Protein AF-A0A399YX30-F1 (afdb_monomer_lite)

Radius of gyration: 20.32 Å; chains: 1; bounding box: 51×20×50 Å

Foldseek 3Di:
DDPVPDAQFLAASHHADPDKDKDKDWDKDFPPVQVVQLVVVCVVVVNPSVVSLVPRPDNDRIDTDDIQIGIHHPVVVVVDDVVCSNVSDRHDHDD

Secondary structure (DSSP, 8-state):
--GGG-PPPTTT-PPP-SSEEEEEEEEEEE-HHHHHHHHHHHHHTTS-HHHHHHHSS----EEEEEEEEEEEEHHHHHH--HHHHHTT--PPP--

pLDDT: mean 79.65, std 11.78, range [34.34, 90.25]

Structure (mmCIF, N/CA/C/O backbone):
data_AF-A0A399YX30-F1
#
_entry.id   AF-A0A399YX30-F1
#
loop_
_atom_site.group_PDB
_atom_site.id
_atom_site.type_symbol
_atom_site.label_atom_id
_atom_site.label_alt_id
_atom_site.label_comp_id
_atom_site.label_asym_id
_atom_site.label_entity_id
_atom_site.label_seq_id
_atom_site.pdbx_PDB_ins_code
_atom_site.Cartn_x
_atom_site.Cartn_y
_atom_site.Cartn_z
_atom_site.occupancy
_atom_site.B_iso_or_equiv
_atom_site.auth_seq_id
_atom_site.auth_comp_id
_atom_site.auth_asym_id
_atom_site.auth_atom_id
_atom_site.pdbx_PDB_model_num
ATOM 1 N N . MET A 1 1 ? 1.926 1.415 17.984 1.00 67.81 1 MET A N 1
ATOM 2 C CA . MET A 1 1 ? 0.903 2.472 17.851 1.00 67.81 1 MET A CA 1
ATOM 3 C C . MET A 1 1 ? 0.590 2.999 19.235 1.00 67.81 1 MET A C 1
ATOM 5 O O . MET A 1 1 ? 0.548 2.203 20.169 1.00 67.81 1 MET A O 1
ATOM 9 N N . LYS A 1 2 ? 0.431 4.314 19.382 1.00 80.19 2 LYS A N 1
ATOM 10 C CA . LYS A 1 2 ? -0.064 4.919 20.628 1.00 80.19 2 LYS A CA 1
ATOM 11 C C . LYS A 1 2 ? -1.581 4.757 20.716 1.00 80.19 2 LYS A C 1
ATOM 13 O O . LYS A 1 2 ? -2.248 4.593 19.700 1.00 80.19 2 LYS A O 1
ATOM 18 N N . LEU A 1 3 ? -2.137 4.850 21.923 1.00 79.50 3 LEU A N 1
ATOM 19 C CA . LEU A 1 3 ? -3.583 4.704 22.135 1.00 79.50 3 LEU A CA 1
ATOM 20 C C . LEU A 1 3 ? -4.397 5.777 21.386 1.00 79.50 3 LEU A C 1
ATOM 22 O O . LEU A 1 3 ? -5.493 5.509 20.917 1.00 79.50 3 LEU A O 1
ATOM 26 N N . SER A 1 4 ? -3.806 6.957 21.185 1.00 80.31 4 SER A N 1
ATOM 27 C CA . SER A 1 4 ? -4.351 8.054 20.374 1.00 80.31 4 SER A CA 1
ATOM 28 C C . SER A 1 4 ? -4.400 7.772 18.868 1.00 80.31 4 SER A C 1
ATOM 30 O O . SER A 1 4 ? -5.062 8.496 18.133 1.00 80.31 4 SER A O 1
ATOM 32 N N . GLU A 1 5 ? -3.658 6.773 18.388 1.00 81.00 5 GLU A N 1
ATOM 33 C CA . GLU A 1 5 ? -3.579 6.417 16.967 1.00 81.00 5 GLU A CA 1
ATOM 34 C C . GLU A 1 5 ? -4.561 5.300 16.601 1.00 81.00 5 GLU A C 1
ATOM 36 O O . GLU A 1 5 ? -4.806 5.084 15.416 1.00 81.00 5 GLU A O 1
ATOM 41 N N . LEU A 1 6 ? -5.126 4.602 17.595 1.00 84.12 6 LEU A N 1
ATOM 42 C CA . LEU A 1 6 ? -6.138 3.570 17.386 1.00 84.12 6 LEU A CA 1
ATOM 43 C C . LEU A 1 6 ? -7.439 4.220 16.915 1.00 84.12 6 LEU A C 1
ATOM 45 O O . LEU A 1 6 ? -8.077 4.984 17.639 1.00 84.12 6 LEU A O 1
ATOM 49 N N . LYS A 1 7 ? -7.826 3.902 15.682 1.00 85.00 7 LYS A N 1
ATOM 50 C CA . LYS A 1 7 ? -9.099 4.316 15.092 1.00 85.00 7 LYS A CA 1
ATOM 51 C C . LYS A 1 7 ? -10.109 3.172 15.208 1.00 85.00 7 LYS A C 1
ATOM 53 O O . LYS A 1 7 ? -9.697 2.015 15.234 1.00 85.00 7 LYS A O 1
ATOM 58 N N . PRO A 1 8 ? -11.419 3.461 15.271 1.00 88.31 8 PRO A N 1
ATOM 59 C CA . PRO A 1 8 ? -12.428 2.423 15.087 1.00 88.31 8 PRO A CA 1
ATOM 60 C C . PRO A 1 8 ? -12.255 1.755 13.717 1.00 88.31 8 PRO A C 1
ATOM 62 O O . PRO A 1 8 ? -11.613 2.310 12.824 1.00 88.31 8 PRO A O 1
ATOM 65 N N . CYS A 1 9 ? -12.826 0.564 13.550 1.00 86.69 9 CYS A N 1
ATOM 66 C CA . CYS A 1 9 ? -12.730 -0.164 12.290 1.00 86.69 9 CYS A CA 1
ATOM 67 C C . CYS A 1 9 ? -13.257 0.687 11.122 1.00 86.69 9 CYS A C 1
ATOM 69 O O . CYS A 1 9 ? -14.396 1.146 11.161 1.00 86.69 9 CYS A O 1
ATOM 71 N N .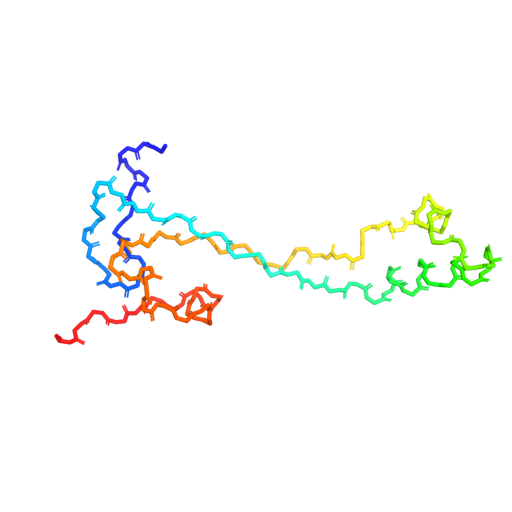 ASP A 1 10 ? -12.469 0.848 10.057 1.00 84.38 10 ASP A N 1
ATOM 72 C CA . ASP A 1 10 ? -12.841 1.673 8.898 1.00 84.38 10 ASP A CA 1
ATOM 73 C C . ASP A 1 10 ? -14.012 1.085 8.082 1.00 84.38 10 ASP A C 1
ATOM 75 O O . ASP A 1 10 ? -14.598 1.775 7.248 1.00 84.38 10 ASP A O 1
ATOM 79 N N . VAL A 1 11 ? -14.374 -0.181 8.324 1.00 82.88 11 VAL A N 1
ATOM 80 C CA . VAL A 1 11 ? -15.426 -0.892 7.579 1.00 82.88 11 VAL A CA 1
ATOM 81 C C . VAL A 1 11 ? -16.766 -0.880 8.303 1.00 82.88 11 VAL A C 1
ATOM 83 O O . VAL A 1 11 ? -17.772 -0.551 7.684 1.00 82.88 11 VAL A O 1
ATOM 86 N N . CYS A 1 12 ? -16.796 -1.219 9.595 1.00 82.88 12 CYS A N 1
ATOM 87 C CA . CYS A 1 12 ? -18.038 -1.261 10.378 1.00 82.88 12 CYS A CA 1
ATOM 88 C C . CYS A 1 12 ? -18.197 -0.097 11.366 1.00 82.88 12 CYS A C 1
ATOM 90 O O . CYS A 1 12 ? -19.250 0.036 11.979 1.00 82.88 12 CYS A O 1
ATOM 92 N N . GLY A 1 13 ? -17.159 0.718 11.580 1.00 83.56 13 GLY A N 1
ATOM 93 C CA . GLY A 1 13 ? -17.145 1.772 12.602 1.00 83.56 13 GLY A CA 1
ATOM 94 C C . GLY A 1 13 ? -17.096 1.258 14.047 1.00 83.56 13 GLY A C 1
ATOM 95 O O . GLY A 1 13 ? -17.096 2.059 14.979 1.00 83.56 13 GLY A O 1
ATOM 96 N N . GLY A 1 14 ? -17.056 -0.063 14.249 1.00 85.81 14 GLY A N 1
ATOM 97 C CA . GLY A 1 14 ? -17.060 -0.697 15.565 1.00 85.81 14 GLY A CA 1
ATOM 98 C C . GLY A 1 14 ? -15.708 -0.649 16.294 1.00 85.81 14 GLY A C 1
ATOM 99 O O . GLY A 1 14 ? -14.680 -0.295 15.699 1.00 85.81 14 GLY A O 1
ATOM 100 N N . PRO A 1 15 ? -15.686 -1.032 17.585 1.00 86.06 15 PRO A N 1
ATOM 101 C CA . PRO A 1 15 ? -14.460 -1.097 18.371 1.00 86.06 15 PRO A CA 1
ATOM 102 C C . PRO A 1 15 ? -13.501 -2.159 17.819 1.00 86.06 15 PRO A C 1
ATOM 104 O O . PRO A 1 15 ? -13.919 -3.224 17.357 1.00 86.06 15 PRO A O 1
ATOM 107 N N . LEU A 1 16 ? -12.201 -1.874 17.894 1.00 86.62 16 LEU A N 1
ATOM 108 C CA . LEU A 1 16 ? -11.166 -2.865 17.610 1.00 86.62 16 LEU A CA 1
ATOM 109 C C . LEU A 1 16 ? -11.072 -3.854 18.781 1.00 86.62 16 LEU A C 1
ATOM 111 O O . LEU A 1 16 ? -11.124 -3.457 19.945 1.00 86.62 16 LEU A O 1
ATOM 115 N N . GLY A 1 17 ? -10.964 -5.144 18.463 1.00 84.69 17 GLY A N 1
ATOM 116 C CA . GLY A 1 17 ? -10.749 -6.194 19.456 1.00 84.69 17 GLY A CA 1
ATOM 117 C C . GLY A 1 17 ? -9.291 -6.266 19.916 1.00 84.69 17 GLY A C 1
ATOM 118 O O . GLY A 1 17 ? -8.449 -5.472 19.502 1.00 84.69 17 GLY A O 1
ATOM 119 N N . MET A 1 18 ? -8.981 -7.268 20.744 1.00 85.88 18 MET A N 1
ATOM 120 C CA . MET A 1 18 ? -7.602 -7.559 21.168 1.00 85.88 18 MET A CA 1
ATOM 121 C C . MET A 1 18 ? -6.678 -7.860 19.975 1.00 85.88 18 MET A C 1
ATOM 123 O O . MET A 1 18 ? -5.495 -7.534 20.011 1.00 85.88 18 MET A O 1
ATOM 127 N N . LEU A 1 19 ? -7.241 -8.444 18.914 1.00 86.69 19 LEU A N 1
ATOM 128 C CA . LEU A 1 19 ? -6.602 -8.630 17.618 1.00 86.69 19 LEU A CA 1
ATOM 129 C C . LEU A 1 19 ? -7.323 -7.766 16.578 1.00 86.69 19 LEU A C 1
ATOM 131 O O . LEU A 1 19 ? -8.556 -7.698 16.540 1.00 86.69 19 LEU A O 1
ATOM 135 N N . PHE A 1 20 ? -6.543 -7.091 15.745 1.00 88.75 20 PHE A N 1
ATOM 136 C CA . PHE A 1 20 ? -7.027 -6.295 14.627 1.00 88.75 20 PHE A CA 1
ATOM 137 C C . PHE A 1 20 ? -5.975 -6.273 13.520 1.00 88.75 20 PHE A C 1
ATOM 139 O O . PHE A 1 20 ? -4.793 -6.528 13.757 1.00 88.75 20 PHE A O 1
ATOM 146 N N . TYR A 1 21 ? -6.408 -5.938 12.311 1.00 88.12 21 TYR A N 1
ATOM 147 C CA . TYR A 1 21 ? -5.564 -5.874 11.130 1.00 88.12 21 TYR A CA 1
ATO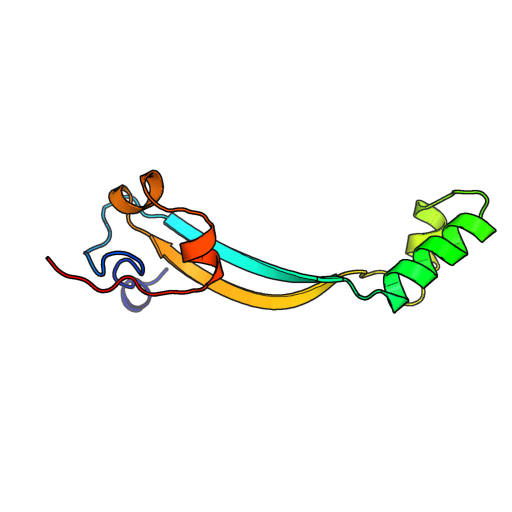M 148 C C . TYR A 1 21 ? -5.309 -4.424 10.738 1.00 88.12 21 TYR A C 1
ATOM 150 O O . TYR A 1 21 ? -6.213 -3.588 10.734 1.00 88.12 21 TYR A O 1
ATOM 158 N N . ARG A 1 22 ? -4.066 -4.132 10.364 1.00 88.75 22 ARG A N 1
ATOM 159 C CA . ARG A 1 22 ? -3.698 -2.909 9.654 1.00 88.75 22 ARG A CA 1
ATOM 160 C C . ARG A 1 22 ? -3.387 -3.303 8.220 1.00 88.75 22 ARG A C 1
ATOM 162 O O . ARG A 1 22 ? -2.423 -4.027 7.992 1.00 88.75 22 ARG A O 1
ATOM 169 N N . VAL A 1 23 ? -4.199 -2.836 7.281 1.00 86.62 23 VAL A N 1
ATOM 170 C CA . VAL A 1 23 ? -4.037 -3.139 5.859 1.00 86.62 23 VAL A CA 1
ATOM 171 C C . VAL A 1 23 ? -3.582 -1.880 5.142 1.00 86.62 23 VAL A C 1
ATOM 173 O O . VAL A 1 23 ? -4.258 -0.851 5.193 1.00 86.62 23 VAL A O 1
ATOM 176 N N . THR A 1 24 ? -2.431 -1.973 4.484 1.00 86.38 24 THR A N 1
ATOM 177 C CA . THR A 1 24 ? -1.907 -0.927 3.608 1.00 86.38 24 THR A CA 1
ATOM 178 C C . THR A 1 24 ? -2.121 -1.373 2.170 1.00 86.38 24 THR A C 1
ATOM 180 O O . THR A 1 24 ? -1.630 -2.426 1.772 1.00 86.38 24 THR A O 1
ATOM 183 N N . ALA A 1 25 ? -2.889 -0.596 1.416 1.00 84.19 25 ALA A N 1
ATOM 184 C CA . ALA A 1 25 ? -3.071 -0.774 -0.013 1.00 84.19 25 ALA A CA 1
ATOM 185 C C . ALA A 1 25 ? -2.294 0.319 -0.748 1.00 84.19 25 ALA A C 1
ATOM 187 O O . ALA A 1 25 ? -2.551 1.507 -0.548 1.00 84.19 25 ALA A O 1
ATOM 188 N N . GLU A 1 26 ? -1.346 -0.098 -1.579 1.00 86.19 26 GLU A N 1
ATOM 189 C CA . GLU A 1 26 ? -0.521 0.778 -2.407 1.00 86.19 26 GLU A CA 1
ATOM 190 C C . GLU A 1 26 ? -0.972 0.643 -3.858 1.00 86.19 26 GLU A C 1
ATOM 192 O O . GLU A 1 26 ? -0.983 -0.447 -4.434 1.00 86.19 26 GLU A O 1
ATOM 197 N N . GLN A 1 27 ? -1.412 1.758 -4.432 1.00 84.25 27 GLN A N 1
ATOM 198 C CA . GLN A 1 27 ? -1.721 1.860 -5.844 1.00 84.25 27 GLN A CA 1
ATOM 199 C C . GLN A 1 27 ? -0.466 2.321 -6.574 1.00 84.25 27 GLN A C 1
ATOM 201 O O . GLN A 1 27 ? 0.030 3.419 -6.326 1.00 84.25 27 GLN A O 1
ATOM 206 N N . MET A 1 28 ? 0.000 1.488 -7.499 1.00 85.62 28 MET A N 1
ATOM 207 C CA . MET A 1 28 ? 1.165 1.755 -8.338 1.00 85.62 28 MET A CA 1
ATOM 208 C C . MET A 1 28 ? 0.708 2.017 -9.775 1.00 85.62 28 MET A C 1
ATOM 210 O O . MET A 1 28 ? -0.184 1.333 -10.283 1.00 85.62 28 MET A O 1
ATOM 214 N N . MET A 1 29 ? 1.329 2.984 -10.444 1.00 88.12 29 MET A N 1
ATOM 215 C CA . MET A 1 29 ? 1.221 3.185 -11.887 1.00 88.12 29 MET A CA 1
ATOM 216 C C . MET A 1 29 ? 2.456 2.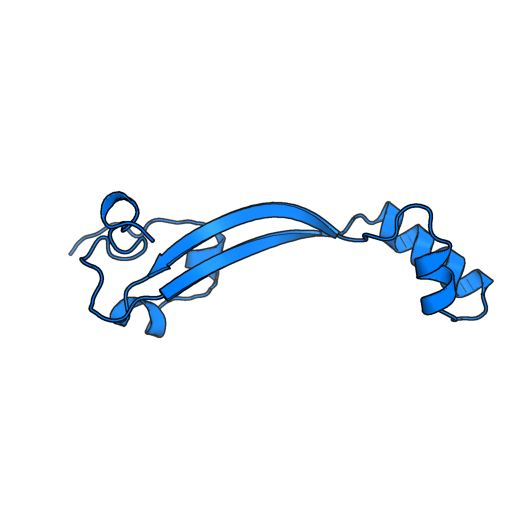626 -12.572 1.00 88.12 29 MET A C 1
ATOM 218 O O . MET A 1 29 ? 3.561 2.785 -12.068 1.00 88.12 29 MET A O 1
ATOM 222 N N . ILE A 1 30 ? 2.2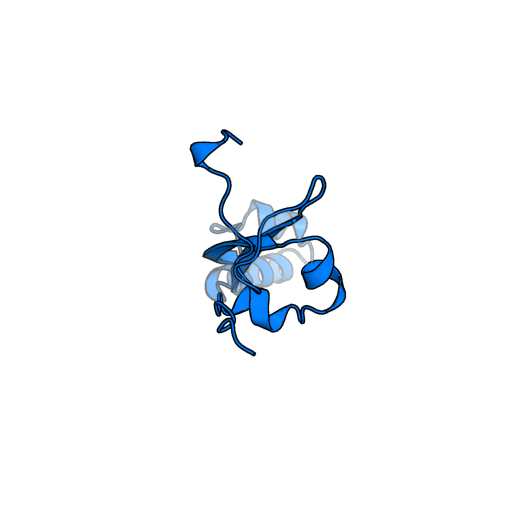84 2.023 -13.742 1.00 88.50 30 ILE A N 1
ATOM 223 C CA . ILE A 1 30 ? 3.417 1.665 -14.595 1.00 88.50 30 ILE A CA 1
ATOM 224 C C . ILE A 1 30 ? 3.809 2.898 -15.410 1.00 88.50 30 ILE A C 1
ATOM 226 O O . ILE A 1 30 ? 2.983 3.422 -16.164 1.00 88.50 30 ILE A O 1
ATOM 230 N N . ASP A 1 31 ? 5.065 3.328 -15.303 1.00 87.00 31 ASP A N 1
ATOM 231 C CA . ASP A 1 31 ? 5.640 4.277 -16.249 1.00 87.00 31 ASP A CA 1
ATOM 232 C C . ASP A 1 31 ? 6.007 3.527 -17.532 1.00 87.00 31 ASP A C 1
ATOM 234 O O . ASP A 1 31 ? 7.022 2.832 -17.630 1.00 87.00 31 ASP A O 1
ATOM 238 N N . ALA A 1 32 ? 5.150 3.673 -18.541 1.00 85.25 32 ALA A N 1
ATOM 239 C CA . ALA A 1 32 ? 5.352 3.055 -19.842 1.00 85.25 32 ALA A CA 1
ATOM 240 C C . ALA A 1 32 ? 6.662 3.508 -20.512 1.00 85.25 32 ALA A C 1
ATOM 242 O O . ALA A 1 32 ? 7.248 2.741 -21.271 1.00 85.25 32 ALA A O 1
ATOM 243 N N . SER A 1 33 ? 7.141 4.728 -20.246 1.00 85.00 33 SER A N 1
ATOM 244 C CA . SER A 1 33 ? 8.406 5.224 -20.793 1.00 85.00 33 SER A CA 1
ATOM 245 C C . SER A 1 33 ? 9.589 4.479 -20.182 1.00 85.00 33 SER A C 1
ATOM 247 O O . SER A 1 33 ? 10.406 3.929 -20.921 1.00 85.00 33 SER A O 1
ATOM 249 N N . ALA A 1 34 ? 9.640 4.384 -18.850 1.00 83.81 34 ALA A N 1
ATOM 250 C CA . ALA A 1 34 ? 10.677 3.635 -18.139 1.00 83.81 34 ALA A CA 1
ATOM 251 C C . ALA A 1 34 ? 10.650 2.142 -18.512 1.00 83.81 34 ALA A C 1
ATOM 253 O O . ALA A 1 34 ? 11.682 1.572 -18.871 1.00 83.81 34 ALA A O 1
ATOM 254 N N . ALA A 1 35 ? 9.458 1.532 -18.560 1.00 85.44 35 ALA A N 1
ATOM 255 C CA . ALA A 1 35 ? 9.280 0.148 -19.000 1.00 85.44 35 ALA A CA 1
ATOM 256 C C . ALA A 1 35 ? 9.861 -0.084 -20.404 1.00 85.44 35 ALA A C 1
ATOM 258 O O . ALA A 1 35 ? 10.624 -1.024 -20.630 1.00 85.44 35 ALA A O 1
ATOM 259 N N . ASN A 1 36 ? 9.534 0.795 -21.354 1.00 87.25 36 ASN A N 1
ATOM 260 C CA . ASN A 1 36 ? 9.995 0.673 -22.734 1.00 8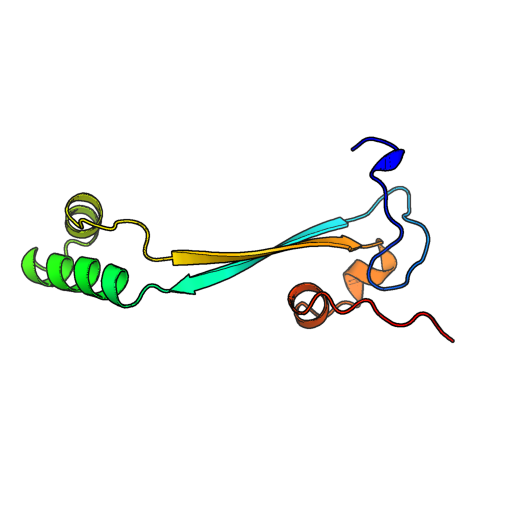7.25 36 ASN A CA 1
ATOM 261 C C . ASN A 1 36 ? 11.505 0.895 -22.873 1.00 87.25 36 ASN A C 1
ATOM 263 O O . ASN A 1 36 ? 12.128 0.272 -23.730 1.00 87.25 36 ASN A O 1
ATOM 267 N N . GLN A 1 37 ? 12.112 1.734 -22.032 1.00 85.44 37 GLN A N 1
ATOM 268 C CA . GLN A 1 37 ? 13.563 1.927 -22.014 1.00 85.44 37 GLN A CA 1
ATOM 269 C C . GLN A 1 37 ? 14.289 0.662 -21.548 1.00 85.44 37 GLN A C 1
ATOM 271 O O . GLN A 1 37 ? 15.218 0.210 -22.219 1.00 85.44 37 GLN A O 1
ATOM 276 N N . VAL A 1 38 ? 13.827 0.044 -20.456 1.00 86.31 38 VAL A N 1
ATOM 277 C CA . VAL A 1 38 ? 14.394 -1.217 -19.950 1.00 86.31 38 VAL A CA 1
ATOM 278 C C . VAL A 1 38 ? 14.206 -2.342 -20.975 1.00 86.31 38 VAL A C 1
ATOM 280 O O . VAL A 1 38 ? 15.147 -3.074 -21.281 1.00 86.31 38 VAL A O 1
ATOM 283 N N . LEU A 1 39 ? 13.019 -2.459 -21.579 1.00 87.62 39 LEU A N 1
ATOM 284 C CA . LEU A 1 39 ? 12.737 -3.476 -22.601 1.00 87.62 39 LEU A CA 1
ATOM 285 C C . LEU A 1 39 ? 13.536 -3.251 -23.901 1.00 87.62 39 LEU A C 1
ATOM 287 O O . LEU A 1 39 ? 14.031 -4.208 -24.506 1.00 87.62 39 LEU A O 1
ATOM 291 N N . GLY A 1 40 ? 13.724 -1.995 -24.312 1.00 87.12 40 GLY A N 1
ATOM 292 C CA . GLY A 1 40 ? 14.564 -1.620 -25.453 1.00 87.12 40 GLY A CA 1
ATOM 293 C C . GLY A 1 40 ? 16.045 -1.938 -25.222 1.00 87.12 40 GLY A C 1
ATOM 294 O O . GLY A 1 40 ? 16.713 -2.502 -26.085 1.00 87.12 40 GLY A O 1
ATOM 295 N N . LEU A 1 41 ? 16.563 -1.666 -24.026 1.00 86.88 41 LEU A N 1
ATOM 296 C CA . LEU A 1 41 ? 17.937 -2.026 -23.665 1.00 86.88 41 LEU A CA 1
ATOM 297 C C . LEU A 1 41 ? 18.116 -3.540 -23.525 1.00 86.88 41 LEU A C 1
ATOM 299 O O . LEU A 1 41 ? 19.131 -4.083 -23.955 1.00 86.88 41 LEU A O 1
ATOM 303 N N . SER A 1 42 ? 17.114 -4.246 -22.998 1.00 89.12 42 SER A N 1
ATOM 304 C CA . SER A 1 42 ? 17.123 -5.709 -22.917 1.00 89.12 42 SER A CA 1
ATOM 305 C C . SER A 1 42 ? 17.252 -6.338 -24.302 1.00 89.12 42 SER A C 1
ATOM 307 O O . SER A 1 42 ? 18.070 -7.238 -24.501 1.00 89.12 42 SER A O 1
ATOM 309 N N . THR A 1 43 ? 16.518 -5.820 -25.292 1.00 90.25 43 THR A N 1
ATOM 310 C CA . THR A 1 43 ? 16.640 -6.280 -26.682 1.00 90.25 43 THR A CA 1
ATOM 311 C C . THR A 1 43 ? 18.008 -5.950 -27.287 1.00 90.25 43 THR A C 1
ATOM 313 O O . THR A 1 43 ? 18.593 -6.819 -27.933 1.00 90.25 43 THR A O 1
ATOM 316 N N . MET A 1 44 ? 18.588 -4.777 -27.005 1.00 87.50 44 MET A N 1
ATOM 317 C CA . MET A 1 44 ? 19.956 -4.433 -27.434 1.00 87.50 44 MET A CA 1
ATOM 318 C C . MET A 1 44 ? 21.041 -5.317 -26.799 1.00 87.50 44 MET A C 1
ATOM 320 O O . MET A 1 44 ? 22.027 -5.646 -27.455 1.00 87.50 44 MET A O 1
ATOM 324 N N . PHE A 1 45 ? 20.855 -5.757 -25.552 1.00 89.38 45 PHE A N 1
ATOM 325 C CA . PHE A 1 45 ? 21.783 -6.651 -24.850 1.00 89.38 45 PHE A CA 1
ATOM 326 C C . PHE A 1 45 ? 21.513 -8.148 -25.088 1.00 89.38 45 PHE A C 1
ATOM 328 O O . PHE A 1 45 ? 22.047 -8.994 -24.365 1.00 89.38 45 PHE A O 1
ATOM 335 N N . GLY A 1 46 ? 20.701 -8.499 -26.091 1.00 88.50 46 GLY A N 1
ATOM 336 C CA . GLY A 1 46 ? 20.427 -9.891 -26.458 1.00 88.50 46 GLY A CA 1
ATOM 337 C C . GLY A 1 46 ? 19.557 -10.640 -25.443 1.00 88.50 46 GLY A C 1
ATOM 338 O O . GLY A 1 46 ? 19.790 -11.819 -25.186 1.00 88.50 46 GLY A O 1
ATOM 339 N N . GLY A 1 47 ? 18.587 -9.956 -24.830 1.00 86.31 47 GLY A N 1
ATOM 340 C CA . GLY A 1 47 ? 17.638 -10.517 -23.860 1.00 86.31 47 GLY A CA 1
ATOM 341 C C . GLY A 1 47 ? 18.124 -10.506 -22.407 1.00 86.31 47 GLY A C 1
ATOM 342 O O . GLY A 1 47 ? 17.506 -11.122 -21.539 1.00 86.31 47 GLY A O 1
ATOM 343 N N . ARG A 1 48 ? 19.238 -9.828 -22.114 1.00 87.81 48 ARG A N 1
ATOM 344 C CA . ARG A 1 48 ? 19.822 -9.765 -20.766 1.00 87.81 48 ARG A CA 1
ATOM 345 C C . ARG A 1 48 ? 19.181 -8.647 -19.93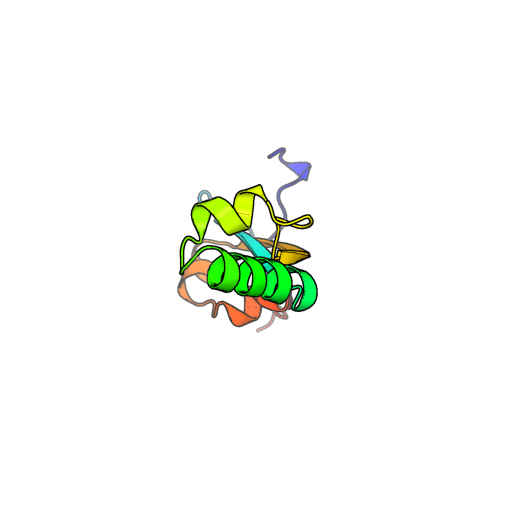5 1.00 87.81 48 ARG A C 1
ATOM 347 O O . ARG A 1 48 ? 19.737 -7.556 -19.831 1.00 87.81 48 ARG A O 1
ATOM 354 N N . LEU A 1 49 ? 18.046 -8.947 -19.302 1.00 85.56 49 LEU A N 1
ATOM 355 C CA . LEU A 1 49 ? 17.280 -8.001 -18.470 1.00 85.56 49 LEU A CA 1
ATOM 356 C C . LEU A 1 49 ? 18.096 -7.372 -17.331 1.00 85.56 49 LEU A C 1
ATOM 358 O O . LEU A 1 49 ? 18.068 -6.160 -17.176 1.00 85.56 49 LEU A O 1
ATOM 362 N N . GLY A 1 50 ? 18.901 -8.150 -16.601 1.00 84.69 50 GLY A N 1
ATOM 363 C CA . GLY A 1 50 ? 19.673 -7.607 -15.472 1.00 84.69 50 GLY A CA 1
ATOM 364 C C . GLY A 1 50 ? 20.725 -6.560 -15.869 1.00 84.69 50 GLY A C 1
ATOM 365 O O . GLY A 1 50 ? 21.023 -5.665 -15.089 1.00 84.69 50 GLY A O 1
ATOM 366 N N . LEU A 1 51 ? 21.272 -6.624 -17.092 1.00 82.44 51 LEU A N 1
ATOM 367 C CA . LEU A 1 51 ? 22.153 -5.562 -17.605 1.00 82.44 51 LEU A CA 1
ATOM 368 C C . LEU A 1 51 ? 21.350 -4.341 -18.057 1.00 82.44 51 LEU A C 1
ATOM 370 O O . LEU A 1 51 ? 21.815 -3.214 -17.910 1.00 82.44 51 LEU A O 1
ATOM 374 N N . ALA A 1 52 ? 20.152 -4.566 -18.593 1.00 82.94 52 ALA A N 1
ATOM 375 C CA . ALA A 1 52 ? 19.258 -3.503 -19.020 1.00 82.94 52 ALA A CA 1
ATOM 376 C C . ALA A 1 52 ? 18.713 -2.690 -17.838 1.00 82.94 52 ALA A C 1
ATOM 378 O O . ALA A 1 52 ? 18.675 -1.472 -17.936 1.00 82.94 52 ALA A O 1
ATOM 379 N N . GLU A 1 53 ? 18.365 -3.327 -16.719 1.00 83.88 53 GLU A N 1
ATOM 380 C CA . GLU A 1 53 ? 17.886 -2.651 -15.503 1.00 83.88 53 GLU A CA 1
ATOM 381 C C . GLU A 1 53 ? 18.961 -1.760 -14.861 1.00 83.88 53 GLU A C 1
ATOM 383 O O . GLU A 1 53 ? 18.657 -0.661 -14.412 1.00 83.88 53 GLU A O 1
ATOM 388 N N . VAL A 1 54 ? 20.230 -2.189 -14.868 1.00 84.69 54 VAL A N 1
ATOM 389 C CA . VAL A 1 54 ? 21.352 -1.406 -14.307 1.00 84.69 54 VAL A CA 1
ATOM 390 C C . VAL A 1 54 ? 21.742 -0.226 -15.201 1.00 84.69 54 VAL A C 1
ATOM 392 O O . VAL A 1 54 ? 22.213 0.797 -14.710 1.00 84.69 54 VAL A O 1
ATOM 395 N N . MET A 1 55 ? 21.586 -0.377 -16.518 1.00 82.31 55 MET A N 1
ATOM 396 C CA . MET A 1 55 ? 21.983 0.633 -17.505 1.00 82.31 55 MET A CA 1
ATOM 397 C C . MET A 1 55 ? 20.831 1.557 -17.913 1.00 82.31 55 MET A C 1
ATOM 399 O O . MET A 1 55 ? 21.066 2.556 -18.596 1.00 82.31 55 MET A O 1
ATOM 403 N N . ALA A 1 56 ? 19.593 1.233 -17.532 1.00 79.81 56 ALA A N 1
ATOM 404 C CA . ALA A 1 56 ? 18.443 2.079 -17.796 1.00 79.81 56 ALA A CA 1
ATOM 405 C C . ALA A 1 56 ? 18.521 3.362 -16.950 1.00 79.81 56 ALA A C 1
ATOM 407 O O . ALA A 1 56 ? 18.780 3.299 -15.749 1.00 79.81 56 ALA A O 1
ATOM 408 N N . PRO A 1 57 ? 18.265 4.538 -17.546 1.00 69.81 57 PRO A N 1
ATOM 409 C CA . PRO A 1 57 ? 18.305 5.807 -16.821 1.00 69.81 57 PRO A CA 1
ATOM 410 C C . PRO A 1 57 ? 17.159 5.958 -15.804 1.00 69.81 57 PRO A C 1
ATOM 412 O O . PRO A 1 57 ? 17.272 6.770 -14.889 1.00 69.81 57 PRO A O 1
ATOM 415 N N . ALA A 1 58 ? 16.086 5.171 -15.935 1.00 69.69 58 ALA A N 1
ATOM 416 C CA . ALA A 1 58 ? 15.013 5.033 -14.954 1.00 69.69 58 ALA A CA 1
ATOM 417 C C . ALA A 1 58 ? 14.806 3.541 -14.644 1.00 69.69 58 ALA A C 1
ATOM 419 O O . ALA A 1 58 ? 14.179 2.824 -15.422 1.00 69.69 58 ALA A O 1
ATOM 420 N N . ALA A 1 59 ? 15.386 3.072 -13.536 1.00 62.78 59 ALA A N 1
ATOM 421 C CA . ALA A 1 59 ? 15.290 1.674 -13.111 1.00 62.78 59 ALA A CA 1
ATOM 422 C C . ALA A 1 59 ? 13.913 1.339 -12.508 1.00 62.78 59 ALA A C 1
ATOM 424 O O . ALA A 1 59 ? 13.425 0.219 -12.657 1.00 62.78 59 ALA A O 1
ATOM 425 N N . ASP A 1 60 ? 13.265 2.320 -11.876 1.00 76.50 60 ASP A N 1
ATOM 426 C CA . ASP A 1 60 ? 11.949 2.139 -11.271 1.00 76.50 60 ASP A CA 1
ATOM 427 C C . ASP A 1 60 ? 10.851 2.289 -12.327 1.00 76.50 60 ASP A C 1
ATOM 429 O O . ASP A 1 60 ? 10.538 3.378 -12.807 1.00 76.50 60 ASP A O 1
ATOM 433 N N . VAL A 1 61 ? 10.261 1.156 -12.701 1.00 82.25 61 VAL A N 1
ATOM 434 C CA . VAL A 1 61 ? 9.189 1.071 -13.708 1.00 82.25 61 VAL A CA 1
ATOM 435 C C . VAL A 1 61 ? 7.819 1.430 -13.119 1.00 82.25 61 VAL A C 1
ATOM 437 O O . VAL A 1 61 ? 6.836 1.607 -13.843 1.00 82.25 61 VAL A O 1
ATOM 440 N N . THR A 1 62 ? 7.735 1.540 -11.797 1.00 83.88 62 THR A N 1
ATOM 441 C CA . THR A 1 62 ? 6.500 1.834 -11.077 1.00 83.88 62 THR A CA 1
ATOM 442 C C . THR A 1 62 ? 6.587 3.160 -10.343 1.00 83.88 62 THR A C 1
ATOM 444 O O . THR A 1 62 ? 7.598 3.462 -9.719 1.00 83.88 62 THR A O 1
ATOM 447 N N . MET A 1 63 ? 5.496 3.914 -10.372 1.00 82.81 63 MET A N 1
ATOM 448 C CA . MET A 1 63 ? 5.317 5.154 -9.625 1.00 82.81 63 MET A CA 1
ATOM 449 C C . MET A 1 63 ? 4.213 4.975 -8.586 1.00 82.81 63 MET A C 1
ATOM 451 O O . MET A 1 63 ? 3.137 4.466 -8.910 1.00 82.81 63 MET A O 1
ATOM 455 N N . ASP A 1 64 ? 4.452 5.438 -7.365 1.00 83.44 64 ASP A N 1
ATOM 456 C CA . ASP A 1 64 ? 3.447 5.431 -6.302 1.00 83.44 64 ASP A CA 1
ATOM 457 C C . ASP A 1 64 ? 2.358 6.470 -6.615 1.00 83.44 64 ASP A C 1
ATOM 459 O O . ASP A 1 64 ? 2.635 7.664 -6.735 1.00 83.44 64 ASP A O 1
ATOM 463 N N . LEU A 1 65 ? 1.103 6.034 -6.743 1.00 82.81 65 LEU A N 1
ATOM 464 C CA . LEU A 1 65 ? -0.049 6.930 -6.909 1.00 82.81 65 LEU A CA 1
ATOM 465 C C . LEU A 1 65 ? -0.661 7.290 -5.559 1.00 82.81 65 LEU A C 1
ATOM 467 O O . LEU A 1 65 ? -0.855 8.462 -5.238 1.00 82.81 65 LEU A O 1
ATOM 471 N N . GLN A 1 66 ? -1.031 6.267 -4.789 1.00 81.00 66 GLN A N 1
ATOM 472 C CA . GLN A 1 66 ? -1.800 6.449 -3.567 1.00 81.00 66 GLN A CA 1
ATOM 473 C C . GLN A 1 66 ? -1.549 5.308 -2.587 1.00 81.00 66 GLN A C 1
ATOM 475 O O . GLN A 1 66 ? -1.654 4.135 -2.937 1.00 81.00 66 GLN A O 1
ATOM 480 N N . THR A 1 67 ? -1.301 5.663 -1.329 1.00 83.31 67 THR A N 1
ATOM 481 C CA . THR A 1 67 ? -1.175 4.709 -0.227 1.00 83.31 67 THR A CA 1
ATOM 482 C C . THR A 1 67 ? -2.339 4.898 0.732 1.00 83.31 67 THR A C 1
ATOM 484 O O . THR A 1 67 ? -2.443 5.915 1.418 1.00 83.31 67 THR A O 1
ATOM 487 N N . ASN A 1 68 ? -3.211 3.899 0.818 1.00 84.31 68 ASN A N 1
ATOM 488 C CA . ASN A 1 68 ? -4.337 3.889 1.741 1.00 84.31 68 ASN A CA 1
ATOM 489 C C . ASN A 1 68 ? -4.051 2.905 2.873 1.00 84.31 68 ASN A C 1
ATOM 491 O O . ASN A 1 68 ? -3.970 1.698 2.667 1.00 84.31 68 ASN A O 1
ATOM 495 N N . THR A 1 69 ? -3.909 3.422 4.092 1.00 84.88 69 THR A N 1
ATOM 496 C CA . THR A 1 69 ? -3.819 2.590 5.298 1.00 84.88 69 THR A CA 1
ATOM 497 C C . THR A 1 69 ? -5.175 2.562 5.994 1.00 84.88 69 THR A C 1
ATOM 499 O O . THR A 1 69 ? -5.693 3.616 6.359 1.00 84.88 69 THR A O 1
ATOM 502 N N . SER A 1 70 ? -5.716 1.369 6.229 1.00 85.81 70 SER A N 1
ATOM 503 C CA . SER A 1 70 ? -6.981 1.156 6.942 1.00 85.81 70 SER A CA 1
ATOM 504 C C . SER A 1 70 ? -6.812 0.196 8.120 1.00 85.81 70 SER A C 1
ATOM 506 O O . SER A 1 70 ? -5.947 -0.686 8.108 1.00 85.81 70 SER A O 1
ATOM 508 N N . MET A 1 71 ? -7.618 0.391 9.165 1.00 87.38 71 MET A N 1
ATOM 509 C CA . MET A 1 71 ? -7.697 -0.504 10.321 1.00 87.38 71 MET A CA 1
ATOM 510 C C . MET A 1 71 ? -8.986 -1.318 10.273 1.00 87.38 71 MET A C 1
ATOM 512 O O . MET A 1 71 ? -10.086 -0.782 10.121 1.00 87.38 71 MET A O 1
ATOM 516 N N . ILE A 1 72 ? -8.859 -2.630 10.430 1.00 88.56 72 ILE A N 1
ATOM 517 C CA . ILE A 1 72 ? -9.944 -3.587 10.232 1.00 88.56 72 ILE A CA 1
ATOM 518 C C . ILE A 1 72 ? -10.046 -4.482 11.469 1.00 88.56 72 ILE A C 1
ATOM 520 O O . ILE A 1 72 ? -9.042 -4.999 11.956 1.00 88.56 72 ILE A O 1
ATOM 524 N N . CYS A 1 73 ? -11.254 -4.660 12.007 1.00 89.25 73 CYS A N 1
ATOM 525 C CA . CYS A 1 73 ? -11.485 -5.594 13.106 1.00 89.25 73 CYS A CA 1
ATOM 526 C C . CYS A 1 73 ? -11.513 -7.046 12.605 1.00 89.25 73 CYS A C 1
ATOM 528 O O . CYS A 1 73 ? -11.779 -7.301 11.433 1.00 89.25 73 CYS A O 1
ATOM 530 N N . ASP A 1 74 ? -11.289 -7.998 13.508 1.00 86.69 74 ASP A N 1
ATOM 531 C CA . ASP A 1 74 ? -11.211 -9.427 13.176 1.00 86.69 74 ASP A CA 1
ATOM 532 C C . ASP A 1 74 ? -12.465 -9.945 12.443 1.00 86.69 74 ASP A C 1
ATOM 534 O O . ASP A 1 74 ? -12.373 -10.623 11.427 1.00 86.69 74 ASP A O 1
ATOM 538 N N . LYS A 1 75 ? -13.661 -9.503 12.860 1.00 84.31 75 LYS A N 1
ATOM 539 C CA . LYS A 1 75 ? -14.925 -9.860 12.188 1.00 84.31 75 LYS A CA 1
ATOM 540 C C . LYS A 1 75 ? -14.971 -9.397 10.731 1.00 84.31 75 LYS A C 1
ATOM 542 O O . LYS A 1 75 ? -15.342 -10.161 9.849 1.00 84.31 75 LYS A O 1
ATOM 547 N N . CYS A 1 76 ? -14.581 -8.150 10.474 1.00 82.38 76 CYS A N 1
ATOM 548 C CA . CYS A 1 76 ? -14.613 -7.597 9.125 1.00 82.38 76 CYS A CA 1
ATOM 549 C C . CYS A 1 76 ? -13.503 -8.162 8.232 1.00 82.38 76 CYS A C 1
ATOM 551 O O . CYS A 1 76 ? -13.648 -8.131 7.015 1.00 82.38 76 CYS A O 1
ATOM 553 N N . ALA A 1 77 ? -12.421 -8.698 8.801 1.00 82.00 77 ALA A N 1
ATOM 554 C CA . ALA A 1 77 ? -11.326 -9.270 8.025 1.00 82.00 77 ALA A CA 1
ATOM 555 C C . ALA A 1 77 ? -11.756 -10.477 7.171 1.00 82.00 77 ALA A C 1
ATOM 557 O O . ALA A 1 77 ? -11.241 -10.642 6.069 1.00 82.00 77 ALA A O 1
ATOM 558 N N . TYR A 1 78 ? -12.725 -11.276 7.635 1.00 79.38 78 TYR A N 1
ATOM 559 C CA . TYR A 1 78 ? -13.200 -12.465 6.913 1.00 79.38 78 TYR A CA 1
ATOM 560 C C . TYR A 1 78 ? -14.239 -12.171 5.821 1.00 79.38 78 TYR A C 1
ATOM 562 O O . TYR A 1 78 ? -14.387 -12.962 4.894 1.00 79.38 78 TYR A O 1
ATOM 570 N N . GLU A 1 79 ? -14.955 -11.049 5.906 1.00 75.44 79 GLU A N 1
ATOM 571 C CA . GLU A 1 79 ? -16.070 -10.726 4.997 1.00 75.44 79 GLU A CA 1
ATOM 572 C C . GLU A 1 79 ? -15.717 -9.677 3.931 1.00 75.44 79 GLU A C 1
ATOM 574 O O . GLU A 1 79 ? -16.495 -9.411 3.012 1.00 75.44 79 GLU A O 1
ATOM 579 N N . ILE A 1 80 ? -14.556 -9.034 4.045 1.00 71.00 80 ILE A N 1
ATOM 580 C CA . ILE A 1 80 ? -14.168 -7.944 3.153 1.00 71.00 80 ILE A CA 1
ATOM 581 C C . ILE A 1 80 ? -13.698 -8.464 1.796 1.00 71.00 80 ILE A C 1
ATOM 583 O O . ILE A 1 80 ? -12.772 -9.263 1.685 1.00 71.00 80 ILE A O 1
ATOM 587 N N . SER A 1 81 ? -14.264 -7.888 0.734 1.00 70.88 81 SER A N 1
ATOM 588 C CA . SER A 1 81 ? -13.646 -7.910 -0.587 1.00 70.88 81 SER A CA 1
ATOM 589 C C . SER A 1 81 ? -12.527 -6.864 -0.655 1.00 70.88 81 SER A C 1
ATOM 591 O O . SER A 1 81 ? -12.713 -5.713 -0.255 1.00 70.88 81 SER A O 1
ATOM 593 N N . LEU A 1 82 ? -11.368 -7.234 -1.213 1.00 66.25 82 LEU A N 1
ATOM 594 C CA . LEU A 1 82 ? -10.212 -6.339 -1.419 1.00 66.25 82 LEU A CA 1
ATOM 595 C C . LEU A 1 82 ? -10.588 -5.000 -2.081 1.00 66.25 82 LEU A C 1
ATOM 597 O O . LEU A 1 82 ? -9.982 -3.970 -1.798 1.00 66.25 82 LEU A O 1
ATOM 601 N N . VAL A 1 83 ? -11.642 -4.991 -2.900 1.00 66.00 83 VAL A N 1
ATOM 602 C CA . VAL A 1 83 ? -12.193 -3.795 -3.554 1.00 66.00 83 VAL A CA 1
ATOM 603 C C . VAL A 1 83 ? -12.617 -2.715 -2.548 1.00 66.00 83 VAL A C 1
ATOM 605 O O . VAL A 1 83 ? -12.386 -1.533 -2.794 1.00 66.00 83 VAL A O 1
ATOM 608 N N . ARG A 1 84 ? -13.191 -3.086 -1.393 1.00 67.88 84 ARG A N 1
ATOM 609 C CA . ARG A 1 84 ? -13.572 -2.113 -0.351 1.00 67.88 84 ARG A CA 1
ATOM 610 C C . ARG A 1 84 ? -12.361 -1.453 0.302 1.00 67.88 84 ARG A C 1
ATOM 612 O O . ARG A 1 84 ? -12.409 -0.260 0.587 1.00 67.88 84 ARG A O 1
ATOM 619 N N . VAL A 1 85 ? -11.286 -2.215 0.498 1.00 70.00 85 VAL A N 1
ATOM 620 C CA . VAL A 1 85 ? -10.016 -1.703 1.034 1.00 70.00 85 VAL A CA 1
ATOM 621 C C . VAL A 1 85 ? -9.367 -0.748 0.030 1.00 70.00 85 VAL A C 1
ATOM 623 O O . VAL A 1 85 ? -8.934 0.336 0.410 1.00 70.00 85 VAL A O 1
ATOM 626 N N . LEU A 1 86 ? -9.359 -1.117 -1.256 1.00 64.31 86 LEU A N 1
ATOM 627 C CA . LEU A 1 86 ? -8.754 -0.327 -2.333 1.00 64.31 86 LEU A CA 1
ATOM 628 C C . LEU A 1 86 ? -9.450 1.020 -2.548 1.00 64.31 86 LEU A C 1
ATOM 630 O O . LEU A 1 86 ? -8.782 2.044 -2.663 1.00 64.31 86 LEU A O 1
ATOM 634 N N . LEU A 1 87 ? -10.785 1.039 -2.558 1.00 65.06 87 LEU A N 1
ATOM 635 C CA . LEU A 1 87 ? -11.550 2.267 -2.790 1.00 65.06 87 LEU A CA 1
ATOM 636 C C . LEU A 1 87 ? -11.619 3.188 -1.557 1.00 65.06 87 LEU A C 1
ATOM 638 O O . LEU A 1 87 ? -12.209 4.263 -1.640 1.00 65.06 87 LEU A O 1
ATOM 642 N N . GLY A 1 88 ? -11.073 2.773 -0.404 1.00 61.78 88 GLY A N 1
ATOM 643 C CA . GLY A 1 88 ? -11.137 3.548 0.841 1.00 61.78 88 GLY A CA 1
ATOM 644 C C . GLY A 1 88 ? -12.571 3.875 1.282 1.00 61.78 88 GLY A C 1
ATOM 645 O O . GLY A 1 88 ? -12.797 4.839 2.016 1.00 61.78 88 GLY A O 1
ATOM 646 N N . VAL A 1 89 ? -13.559 3.109 0.806 1.00 60.00 89 VAL A N 1
ATOM 647 C CA . VAL A 1 89 ? -14.973 3.386 1.063 1.00 60.00 89 VAL A CA 1
ATOM 648 C C . VAL A 1 89 ? -15.274 2.952 2.485 1.00 60.00 89 VAL A C 1
ATOM 650 O O . VAL A 1 89 ? -15.404 1.763 2.775 1.00 60.00 89 VAL A O 1
ATOM 653 N N . ARG A 1 90 ? -15.415 3.939 3.369 1.00 55.91 90 ARG A N 1
ATOM 654 C CA . ARG A 1 90 ? -15.977 3.734 4.702 1.00 55.91 90 ARG A CA 1
ATOM 655 C C . ARG A 1 90 ? -17.386 3.177 4.546 1.00 55.91 90 ARG A C 1
ATOM 657 O O . ARG A 1 90 ? -18.258 3.839 3.979 1.00 55.91 90 ARG A O 1
ATOM 664 N N . GLY A 1 91 ? -17.595 1.947 5.006 1.00 53.09 91 GLY A N 1
ATOM 665 C CA . GLY A 1 91 ? -18.925 1.357 5.050 1.00 53.09 91 GLY A CA 1
ATOM 666 C C . GLY A 1 91 ? -19.833 2.232 5.910 1.00 53.09 91 GLY A C 1
ATOM 667 O O . GLY A 1 91 ? -19.450 2.641 7.006 1.00 53.09 91 GLY A O 1
ATOM 668 N N . LYS A 1 92 ? -21.029 2.559 5.406 1.00 41.59 92 LYS A N 1
ATOM 669 C CA . LYS A 1 92 ? -22.077 3.132 6.253 1.00 41.59 92 LYS A CA 1
ATOM 670 C C . LYS A 1 92 ? -22.413 2.101 7.327 1.00 41.59 92 LYS A C 1
ATOM 672 O O . LYS A 1 92 ? -22.789 0.980 7.000 1.00 41.59 92 LYS A O 1
ATOM 677 N N . ALA A 1 93 ? -22.260 2.498 8.585 1.00 42.56 93 ALA A N 1
ATOM 678 C CA . ALA A 1 93 ? -22.898 1.815 9.696 1.00 42.56 93 ALA A CA 1
ATOM 679 C C . ALA A 1 93 ? -24.428 1.909 9.540 1.00 42.56 93 ALA A C 1
ATOM 681 O O . ALA A 1 93 ? -24.939 2.983 9.210 1.00 42.56 93 ALA A O 1
ATOM 682 N N . GLY A 1 94 ? -25.123 0.803 9.809 1.00 37.56 94 GLY A N 1
ATOM 683 C CA . GLY A 1 94 ? -26.583 0.712 9.931 1.00 37.56 94 GLY A CA 1
ATOM 684 C C . GLY A 1 94 ? -27.184 -0.249 8.900 1.00 37.56 94 GLY A C 1
ATOM 685 O O . GLY A 1 94 ? -26.924 -0.090 7.710 1.00 37.56 94 GLY A O 1
ATOM 686 N N . GLU A 1 95 ? -27.952 -1.272 9.277 1.00 34.34 95 GLU A N 1
ATOM 687 C CA . GLU A 1 95 ? -28.716 -1.515 10.523 1.00 34.34 95 GLU A CA 1
ATOM 688 C C . GLU A 1 95 ? -28.260 -2.741 11.326 1.00 34.34 95 GLU A C 1
ATOM 690 O O . GLU A 1 95 ? -27.848 -3.750 10.710 1.00 34.34 95 GLU A O 1
#

Sequence (95 aa):
MKLSELKPCDVCGGPLGMLFYRVTAEQMMIDASAANQVLGLSTMFGGRLGLAEVMAPAADVTMDLQTNTSMICDKCAYEISLVRVLLGVRGKAGE